Protein AF-A0A5B7A8S0-F1 (afdb_monomer_lite)

Structure (mmCIF, N/CA/C/O backbone):
data_AF-A0A5B7A8S0-F1
#
_entry.id   AF-A0A5B7A8S0-F1
#
loop_
_atom_site.group_PDB
_atom_site.id
_atom_site.type_symbol
_atom_site.label_atom_id
_atom_site.label_alt_id
_atom_site.label_comp_id
_atom_site.label_asym_id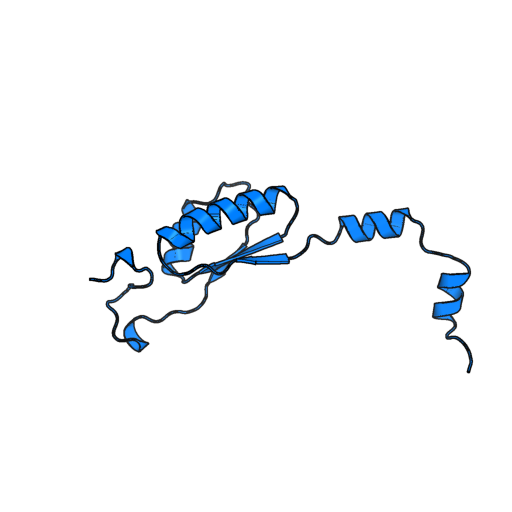
_atom_site.label_entity_id
_atom_site.label_seq_id
_atom_site.pdbx_PDB_ins_code
_atom_site.Cartn_x
_atom_site.Cartn_y
_atom_site.Cartn_z
_atom_site.occupancy
_atom_site.B_iso_or_equiv
_atom_site.auth_seq_id
_atom_site.auth_comp_id
_atom_site.auth_asym_id
_atom_site.auth_atom_id
_atom_site.pdbx_PDB_model_num
ATOM 1 N N . GLU A 1 1 ? -37.421 -36.499 14.739 1.00 61.84 1 GLU A N 1
ATOM 2 C CA . GLU A 1 1 ? -35.984 -36.170 14.814 1.00 61.84 1 GLU A CA 1
ATOM 3 C C . GLU A 1 1 ? -35.727 -35.440 16.123 1.00 61.84 1 GLU A C 1
ATOM 5 O O . GLU A 1 1 ? -36.462 -34.517 16.449 1.00 61.84 1 GLU A O 1
ATOM 10 N N . SER A 1 2 ? -34.788 -35.920 16.934 1.00 73.25 2 SER A N 1
ATOM 11 C CA . SER A 1 2 ? -34.454 -35.323 18.230 1.00 73.25 2 SER A CA 1
ATOM 12 C C . SER A 1 2 ? -33.611 -34.066 18.025 1.00 73.25 2 SER A C 1
ATOM 14 O O . SER A 1 2 ? -32.545 -34.141 17.415 1.00 73.25 2 SER A O 1
ATOM 16 N N . ILE A 1 3 ? -34.073 -32.926 18.546 1.00 69.62 3 ILE A N 1
ATOM 17 C CA . ILE A 1 3 ? -33.281 -31.691 18.586 1.00 69.62 3 ILE A CA 1
ATOM 18 C C 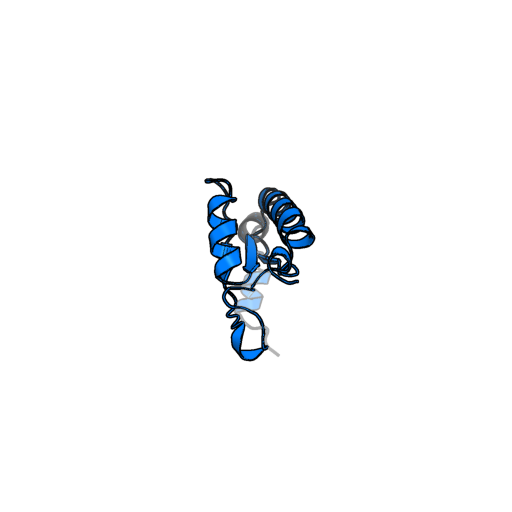. ILE A 1 3 ? -31.981 -31.994 19.353 1.00 69.62 3 ILE A C 1
ATOM 20 O O . ILE A 1 3 ? -32.060 -32.512 20.469 1.00 69.62 3 ILE A O 1
ATOM 24 N N . PRO A 1 4 ? -30.794 -31.702 18.789 1.00 76.06 4 PRO A N 1
ATOM 25 C CA . PRO A 1 4 ? -29.526 -31.936 19.471 1.00 76.06 4 PRO A CA 1
ATOM 26 C C . PRO A 1 4 ? -29.509 -31.238 20.833 1.00 76.06 4 PRO A C 1
ATOM 28 O O . PRO A 1 4 ? -29.873 -30.065 20.922 1.00 76.06 4 PRO A O 1
ATOM 31 N N . SER A 1 5 ? -29.041 -31.914 21.886 1.00 69.38 5 SER A N 1
ATOM 32 C CA . SER A 1 5 ? -29.044 -31.386 23.264 1.00 69.38 5 SER A CA 1
ATOM 33 C C . SER A 1 5 ? -28.373 -30.012 23.397 1.00 69.38 5 SER A C 1
ATOM 35 O O . SER A 1 5 ? -28.744 -29.218 24.257 1.00 69.38 5 SER A O 1
ATOM 37 N N . PHE A 1 6 ? -27.429 -29.694 22.504 1.00 65.06 6 PHE A N 1
ATOM 38 C CA . PHE A 1 6 ? -26.776 -28.388 22.456 1.00 65.06 6 PHE A CA 1
ATOM 39 C C . PHE A 1 6 ? -27.724 -27.260 22.017 1.00 65.06 6 PHE A C 1
ATOM 41 O O . PHE A 1 6 ? -27.673 -26.175 22.582 1.00 65.06 6 PHE A O 1
ATOM 48 N N . LEU A 1 7 ? -28.647 -27.512 21.079 1.00 66.88 7 LEU A N 1
ATOM 49 C CA . LEU A 1 7 ? -29.685 -26.540 20.710 1.00 66.88 7 LEU A CA 1
ATOM 50 C C . LEU A 1 7 ? -30.684 -26.308 21.855 1.00 66.88 7 LEU A C 1
ATOM 52 O O . LEU A 1 7 ? -31.172 -25.193 22.026 1.00 66.88 7 LEU A O 1
ATOM 56 N N . PHE A 1 8 ? -30.963 -27.337 22.661 1.00 71.81 8 PHE A N 1
ATOM 57 C CA . PHE A 1 8 ? -31.870 -27.229 23.809 1.00 71.81 8 PHE A CA 1
ATOM 58 C C . PHE A 1 8 ? -31.296 -26.333 24.918 1.00 71.81 8 PHE A C 1
ATOM 60 O O . PHE A 1 8 ? -32.024 -25.570 25.550 1.00 71.81 8 PHE A O 1
ATOM 67 N N . PHE A 1 9 ? -29.974 -26.369 25.107 1.00 70.12 9 PHE A N 1
ATOM 68 C CA . PHE A 1 9 ? -29.268 -25.503 26.050 1.00 70.12 9 PHE A CA 1
ATOM 69 C C . PHE A 1 9 ? -29.421 -24.012 25.700 1.00 70.12 9 PHE A C 1
ATOM 71 O O . PHE A 1 9 ? -29.719 -23.216 26.586 1.00 70.12 9 PHE A O 1
ATOM 78 N N . PHE A 1 10 ? -29.315 -23.648 24.415 1.00 67.75 10 PHE A N 1
ATOM 79 C CA . PHE A 1 10 ? -29.496 -22.264 23.942 1.00 67.75 10 PHE A CA 1
ATOM 80 C C . PHE A 1 10 ? -30.940 -21.757 24.046 1.00 67.75 10 PHE A C 1
ATOM 82 O O . PHE A 1 10 ? -31.151 -20.558 24.208 1.00 67.75 10 PHE A O 1
ATOM 89 N N . LEU A 1 11 ? -31.932 -22.647 23.959 1.00 72.06 11 LEU A N 1
ATOM 90 C CA . LEU A 1 11 ? -33.344 -22.283 24.121 1.00 72.06 11 LEU A CA 1
ATOM 91 C C . LEU A 1 11 ? -33.716 -22.024 25.587 1.00 72.06 11 LEU A C 1
ATOM 93 O O . LEU A 1 11 ? -34.537 -21.153 25.858 1.00 72.06 11 LEU A O 1
ATOM 97 N N . LEU A 1 12 ? -33.113 -22.761 26.525 1.00 75.81 12 LEU A N 1
ATOM 98 C CA . LEU A 1 12 ? -33.349 -22.587 27.964 1.00 75.81 12 LEU A CA 1
ATOM 99 C C . LEU A 1 12 ? -32.470 -21.493 28.588 1.00 75.81 12 LEU A C 1
ATOM 101 O O . LEU A 1 12 ? -32.866 -20.887 29.580 1.00 75.81 12 LEU A O 1
ATOM 105 N N . HIS A 1 13 ? -31.303 -21.226 27.999 1.00 75.69 13 HIS A N 1
ATOM 106 C CA . HIS A 1 13 ? -30.365 -20.194 28.435 1.00 75.69 13 HIS A CA 1
ATOM 107 C C . HIS A 1 13 ? -29.952 -19.347 27.226 1.00 75.69 13 HIS A C 1
ATOM 109 O O . HIS A 1 13 ? -28.866 -19.553 26.671 1.00 75.69 13 HIS A O 1
ATOM 115 N N . PRO A 1 14 ? -30.808 -18.410 26.775 1.00 70.06 14 PRO A N 1
ATOM 116 C CA . PRO A 1 14 ? -30.427 -17.503 25.707 1.00 70.06 14 PRO A CA 1
ATOM 117 C C . PRO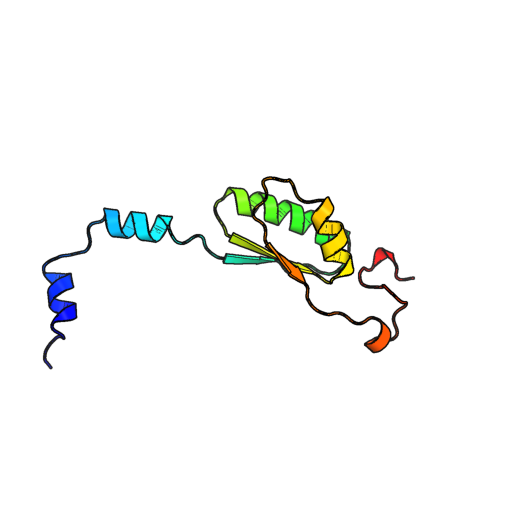 A 1 14 ? -29.158 -16.747 26.133 1.00 70.06 14 PRO A C 1
ATOM 119 O O . PRO A 1 14 ? -29.084 -16.288 27.279 1.00 70.06 14 PRO A O 1
ATOM 122 N N . PRO A 1 15 ? -28.147 -16.616 25.252 1.00 70.50 15 PRO A N 1
ATOM 123 C CA . PRO A 1 15 ? -26.961 -15.838 25.572 1.00 70.50 15 PRO A CA 1
ATOM 124 C C . PRO A 1 15 ? -27.403 -14.435 25.968 1.00 70.50 15 PRO A C 1
ATOM 126 O O . PRO A 1 15 ? -28.289 -13.861 25.327 1.00 70.50 15 PRO A O 1
ATOM 129 N N . SER A 1 16 ? -26.810 -13.894 27.031 1.00 79.88 16 SER A N 1
ATOM 130 C CA . SER A 1 16 ? -27.165 -12.556 27.484 1.00 79.88 16 SER A CA 1
ATOM 131 C C . SER A 1 16 ? -26.994 -11.558 26.325 1.00 79.88 16 SER A C 1
ATOM 133 O O . SER A 1 16 ? -26.079 -11.706 25.510 1.00 79.88 16 SER A O 1
ATOM 135 N N . PRO A 1 17 ? -27.829 -10.511 26.228 1.00 73.81 17 PRO A N 1
ATOM 136 C CA . PRO A 1 17 ? -27.624 -9.442 25.249 1.00 73.81 17 PRO A CA 1
ATOM 137 C C . PRO A 1 17 ? -26.206 -8.863 25.325 1.00 73.81 17 PRO A C 1
ATOM 139 O O . PRO A 1 17 ? -25.632 -8.487 24.310 1.00 73.81 17 PRO A O 1
ATOM 142 N N . LEU A 1 18 ? -25.616 -8.875 26.524 1.00 70.81 18 LEU A N 1
ATOM 143 C CA . LEU A 1 18 ? -24.242 -8.464 26.770 1.00 70.81 18 LEU A CA 1
ATOM 144 C C . LEU A 1 18 ? -23.225 -9.345 26.031 1.00 70.81 18 LEU A C 1
ATOM 146 O O . LEU A 1 18 ? -22.341 -8.795 25.393 1.00 70.81 18 LEU A O 1
ATOM 150 N N . TYR A 1 19 ? -23.403 -10.671 26.005 1.00 70.31 19 TYR A N 1
ATOM 151 C CA . TYR A 1 19 ? -22.572 -11.579 25.203 1.00 70.31 19 TYR A CA 1
ATOM 152 C C . TYR A 1 19 ? -22.637 -11.245 23.707 1.00 70.31 19 TYR A C 1
ATOM 154 O O . TYR A 1 19 ? -21.629 -11.301 23.009 1.00 70.31 19 TYR A O 1
ATOM 162 N N . PHE A 1 20 ? -23.813 -10.879 23.189 1.00 65.19 20 PHE A N 1
ATOM 163 C CA . PHE A 1 20 ? -23.945 -10.480 21.786 1.00 65.19 20 PHE A CA 1
ATOM 164 C C . PHE A 1 20 ? -23.295 -9.125 21.495 1.00 65.19 20 PHE A C 1
ATOM 166 O O . PHE A 1 20 ? -22.633 -8.995 20.469 1.00 65.19 20 PHE A O 1
ATOM 173 N N . LEU A 1 21 ? -23.443 -8.145 22.390 1.00 66.06 21 LEU A N 1
ATOM 174 C CA . LEU A 1 21 ? -22.792 -6.840 22.262 1.00 66.06 21 LEU A CA 1
ATOM 175 C C . LEU A 1 21 ? -21.270 -6.944 22.389 1.00 66.06 21 LEU A C 1
ATOM 177 O O . LEU A 1 21 ? -20.560 -6.317 21.614 1.00 66.06 21 LEU A O 1
ATOM 181 N N . GLU A 1 22 ? -20.771 -7.773 23.301 1.00 66.44 22 GLU A N 1
ATOM 182 C CA . GLU A 1 22 ? -19.345 -8.058 23.484 1.00 66.44 22 GLU A CA 1
ATOM 183 C C . GLU A 1 22 ? -18.776 -8.761 22.245 1.00 66.44 22 GLU A C 1
ATOM 185 O O . GLU A 1 22 ? -17.790 -8.316 21.668 1.00 66.44 22 GLU A O 1
ATOM 190 N N . LYS A 1 23 ? -19.484 -9.763 21.715 1.00 59.97 23 LYS A N 1
ATOM 191 C CA . LYS A 1 23 ? -19.091 -10.474 20.491 1.00 59.97 23 LYS A CA 1
ATOM 192 C C . LYS A 1 23 ? -19.182 -9.619 19.217 1.00 59.97 23 LYS A C 1
ATOM 194 O O . LYS A 1 23 ? -18.474 -9.895 18.249 1.00 59.97 23 LYS A O 1
ATOM 199 N N . MET A 1 24 ? -20.059 -8.613 19.185 1.00 60.47 24 MET A N 1
ATOM 200 C CA . MET A 1 24 ? -20.102 -7.592 18.127 1.00 60.47 24 MET A CA 1
ATOM 201 C C . MET A 1 24 ? -18.974 -6.566 18.297 1.00 60.47 24 MET A C 1
ATOM 203 O O . MET A 1 24 ? -18.343 -6.200 17.312 1.00 60.47 24 MET A O 1
ATOM 207 N N . ALA A 1 25 ? -18.668 -6.157 19.531 1.00 61.44 25 ALA A N 1
ATOM 208 C CA . ALA A 1 25 ? -17.559 -5.259 19.847 1.00 61.44 25 ALA A CA 1
ATOM 209 C C . ALA A 1 25 ? -16.178 -5.895 19.591 1.00 61.44 25 ALA A C 1
ATOM 211 O O . ALA A 1 25 ? -15.221 -5.186 19.288 1.00 61.44 25 ALA A O 1
ATOM 212 N N . GLU A 1 26 ? -16.067 -7.223 19.661 1.00 61.12 26 GLU A N 1
ATOM 213 C CA . GLU A 1 26 ? -14.820 -7.954 19.411 1.00 61.12 26 GLU A CA 1
ATOM 214 C C . GLU A 1 26 ? -14.473 -8.127 17.925 1.00 61.12 26 GLU A C 1
ATOM 216 O O . GLU A 1 26 ? -13.315 -8.390 17.590 1.00 61.12 26 GLU A O 1
ATOM 221 N N . ARG A 1 27 ? -15.433 -7.994 17.000 1.00 64.12 27 ARG A N 1
ATOM 222 C CA . ARG A 1 27 ? -15.203 -8.304 15.580 1.00 64.12 27 ARG A CA 1
ATOM 223 C C . ARG A 1 27 ? -15.129 -7.056 14.722 1.00 64.12 27 ARG A C 1
ATOM 225 O O . ARG A 1 27 ? -16.035 -6.781 13.948 1.00 64.12 27 ARG A O 1
ATOM 232 N N . LYS A 1 28 ? -13.988 -6.368 14.796 1.00 80.69 28 LYS A N 1
ATOM 233 C CA . LYS A 1 28 ? -13.605 -5.391 13.769 1.00 80.69 28 LYS A CA 1
ATOM 234 C C . LYS A 1 28 ? -13.605 -6.065 12.396 1.00 80.69 28 LYS A C 1
ATOM 236 O O . LYS A 1 28 ? -12.864 -7.033 12.189 1.00 80.69 28 LYS A O 1
ATOM 241 N N . GLU A 1 29 ? -14.414 -5.582 11.455 1.00 93.31 29 GLU A N 1
ATOM 242 C CA . GLU A 1 29 ? -14.379 -6.106 10.094 1.00 93.31 29 GLU A CA 1
ATOM 243 C C . GLU A 1 29 ? -13.038 -5.778 9.423 1.00 93.31 29 GLU A C 1
ATOM 245 O O . GLU A 1 29 ? -12.412 -4.744 9.677 1.00 93.31 29 GLU A O 1
ATOM 250 N N . ASN A 1 30 ? -12.579 -6.691 8.565 1.00 96.38 30 ASN A N 1
ATOM 251 C CA . ASN A 1 30 ? -11.315 -6.551 7.852 1.00 96.38 30 ASN A CA 1
ATOM 252 C C . ASN A 1 30 ? -11.574 -5.995 6.454 1.00 96.38 30 ASN A C 1
ATOM 254 O O . ASN A 1 30 ? -12.354 -6.568 5.694 1.00 96.38 30 ASN A O 1
ATOM 258 N N . ILE A 1 31 ? -10.886 -4.914 6.104 1.00 98.06 31 ILE A N 1
ATOM 259 C CA . ILE A 1 31 ? -10.952 -4.288 4.786 1.00 98.06 31 ILE A CA 1
ATOM 260 C C . ILE A 1 31 ? -9.572 -4.377 4.143 1.00 98.06 31 ILE A C 1
ATOM 262 O O . ILE A 1 31 ? -8.561 -3.976 4.723 1.00 98.06 31 ILE A O 1
ATOM 266 N N . VAL A 1 32 ? -9.543 -4.899 2.920 1.00 98.50 32 VAL A N 1
ATOM 267 C CA . VAL A 1 32 ? -8.346 -4.924 2.081 1.00 98.50 32 VAL A CA 1
ATOM 268 C C . VAL A 1 32 ? -8.446 -3.783 1.081 1.00 98.50 32 VAL A C 1
ATOM 270 O O . VAL A 1 32 ? -9.413 -3.695 0.327 1.00 98.50 32 VAL A O 1
ATOM 273 N N . ILE A 1 33 ? -7.446 -2.912 1.078 1.00 98.50 33 ILE A N 1
ATOM 274 C CA . ILE A 1 33 ? -7.331 -1.803 0.139 1.00 98.50 33 ILE A CA 1
ATOM 275 C C . ILE A 1 33 ? -6.177 -2.117 -0.803 1.00 98.50 33 ILE A C 1
ATOM 277 O O . ILE A 1 33 ? -5.036 -2.249 -0.369 1.00 98.50 33 ILE A O 1
ATOM 281 N N . PHE A 1 34 ? -6.486 -2.245 -2.089 1.00 98.44 34 PHE A N 1
ATOM 282 C CA . PHE A 1 34 ? -5.525 -2.581 -3.135 1.00 98.44 34 PHE A CA 1
ATOM 283 C C . PHE A 1 34 ? -5.652 -1.565 -4.279 1.00 98.44 34 PHE A C 1
ATOM 285 O O . PHE A 1 34 ? -6.429 -1.780 -5.212 1.00 98.44 34 PHE A O 1
ATOM 292 N N . PRO A 1 35 ? -4.989 -0.400 -4.167 1.00 97.69 35 PRO A N 1
ATOM 293 C CA . PRO A 1 35 ? -5.072 0.646 -5.174 1.00 97.69 35 PRO A CA 1
ATOM 294 C C . PRO A 1 35 ? -4.183 0.331 -6.380 1.00 97.69 35 PRO A C 1
ATOM 296 O O . PRO A 1 35 ? -3.276 -0.498 -6.320 1.00 97.69 35 PRO A O 1
ATOM 299 N N . PHE A 1 36 ? -4.408 1.067 -7.467 1.00 96.81 36 PHE A N 1
ATOM 300 C CA . PHE A 1 36 ? -3.497 1.082 -8.607 1.00 96.81 36 PHE A CA 1
ATOM 301 C C . PHE A 1 36 ? -2.126 1.672 -8.220 1.00 96.81 36 PHE A C 1
ATOM 303 O O . PHE A 1 36 ? -2.055 2.589 -7.398 1.00 96.81 36 PHE A O 1
ATOM 310 N N . MET A 1 37 ? -1.046 1.170 -8.831 1.00 95.12 37 MET A N 1
ATOM 311 C CA . MET A 1 37 ? 0.348 1.505 -8.492 1.00 95.12 37 MET A CA 1
ATOM 312 C C . MET A 1 37 ? 0.803 2.838 -9.102 1.00 95.12 37 MET A C 1
ATOM 314 O O . MET A 1 37 ? 1.782 2.920 -9.835 1.00 95.12 37 MET A O 1
ATOM 318 N N . ALA A 1 38 ? 0.061 3.899 -8.803 1.00 95.50 38 ALA A N 1
ATOM 319 C CA . ALA A 1 38 ? 0.373 5.266 -9.191 1.00 95.50 38 ALA A CA 1
ATOM 320 C C . ALA A 1 38 ? 0.166 6.192 -7.996 1.00 95.50 38 ALA A C 1
ATOM 322 O O . ALA A 1 38 ? -0.794 6.023 -7.241 1.00 95.50 38 ALA A O 1
ATOM 323 N N . GLN A 1 39 ? 1.010 7.214 -7.842 1.00 94.50 39 GLN A N 1
ATOM 324 C CA . GLN A 1 39 ? 0.904 8.164 -6.721 1.00 94.50 39 GLN A CA 1
ATOM 325 C C . GLN A 1 39 ? -0.495 8.792 -6.596 1.00 94.50 39 GLN A C 1
ATOM 327 O O . GLN A 1 39 ? -1.035 8.887 -5.493 1.00 94.50 39 GLN A O 1
ATOM 332 N N . GLY A 1 40 ? -1.128 9.117 -7.730 1.00 95.69 40 GLY A N 1
ATOM 333 C CA . GLY A 1 40 ? -2.493 9.654 -7.780 1.00 95.69 40 GLY A CA 1
ATOM 334 C C . GLY A 1 40 ? -3.583 8.711 -7.251 1.00 95.69 40 GLY A C 1
ATOM 335 O O . GLY A 1 40 ? -4.671 9.176 -6.935 1.00 95.69 40 GLY A O 1
ATOM 336 N N . HIS A 1 41 ? -3.302 7.414 -7.109 1.00 96.88 41 HIS A N 1
ATOM 337 C CA . HIS A 1 41 ? -4.195 6.434 -6.484 1.00 96.88 41 HIS A CA 1
ATOM 338 C C . HIS A 1 41 ? -3.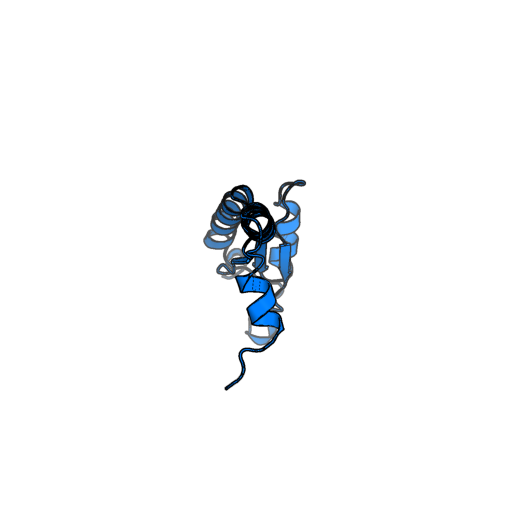725 6.062 -5.074 1.00 96.88 41 HIS A C 1
ATOM 340 O O . HIS A 1 41 ? -4.531 6.022 -4.150 1.00 96.88 41 HIS A O 1
ATOM 346 N N . ILE A 1 42 ? -2.426 5.836 -4.876 1.00 97.56 42 ILE A N 1
ATOM 347 C CA . ILE A 1 42 ? -1.869 5.412 -3.586 1.00 97.56 42 ILE A CA 1
ATOM 348 C C . ILE A 1 42 ? -2.175 6.435 -2.485 1.00 97.56 42 ILE A C 1
ATOM 350 O O . ILE A 1 42 ? -2.682 6.058 -1.430 1.00 97.56 42 ILE A O 1
ATOM 354 N N . ILE A 1 43 ? -1.920 7.723 -2.734 1.00 96.88 43 ILE A N 1
ATOM 355 C CA . ILE A 1 43 ? -2.089 8.790 -1.735 1.00 96.88 43 ILE A CA 1
ATOM 356 C C . ILE A 1 43 ? -3.550 8.913 -1.259 1.00 96.88 43 ILE A C 1
ATOM 358 O O . ILE A 1 43 ? -3.786 8.823 -0.050 1.00 96.88 43 ILE A O 1
ATOM 362 N N . PRO A 1 44 ? -4.556 9.087 -2.141 1.00 97.94 44 PRO A N 1
ATOM 363 C CA . PRO A 1 44 ? -5.940 9.210 -1.688 1.00 97.94 44 PRO A CA 1
ATOM 364 C C . PRO A 1 44 ? -6.471 7.930 -1.038 1.00 97.94 44 PRO A C 1
ATOM 366 O O . PRO A 1 44 ? -7.226 8.018 -0.071 1.00 97.94 44 PRO A O 1
ATOM 369 N N . PHE A 1 45 ? -6.057 6.745 -1.497 1.00 98.50 45 PHE A N 1
ATOM 370 C CA . PHE A 1 45 ? -6.455 5.501 -0.839 1.00 98.50 45 PHE A CA 1
ATOM 371 C C . PHE A 1 45 ? -5.789 5.319 0.528 1.00 98.50 45 PHE A C 1
ATOM 373 O O . PHE A 1 45 ? -6.420 4.760 1.422 1.00 98.50 45 PHE A O 1
ATOM 380 N N . LEU A 1 46 ? -4.562 5.809 0.735 1.00 98.06 46 LEU A N 1
ATOM 381 C CA . LEU A 1 46 ? -3.933 5.829 2.058 1.00 98.06 46 LEU A CA 1
ATOM 382 C C . LEU A 1 46 ? -4.673 6.781 3.006 1.00 98.06 46 LEU A C 1
ATOM 384 O O . LEU A 1 46 ? -4.960 6.420 4.146 1.00 98.06 46 LEU A O 1
ATOM 388 N N . ALA A 1 47 ? -5.044 7.972 2.528 1.00 98.00 47 ALA A N 1
ATOM 389 C CA . ALA A 1 47 ? -5.861 8.904 3.303 1.00 98.00 47 ALA A CA 1
ATOM 390 C C . ALA A 1 47 ? -7.216 8.278 3.678 1.00 98.00 47 ALA A C 1
ATOM 392 O O . ALA A 1 47 ? -7.638 8.352 4.832 1.00 98.00 47 ALA A O 1
ATOM 393 N N . LEU A 1 48 ? -7.865 7.596 2.730 1.00 98.25 48 LEU A N 1
ATOM 394 C CA . LEU A 1 48 ? -9.097 6.850 2.974 1.00 98.25 48 LEU A CA 1
ATOM 395 C C . LEU A 1 48 ? -8.893 5.736 4.011 1.00 98.25 48 LEU A C 1
ATOM 397 O O . LEU A 1 48 ? -9.696 5.613 4.931 1.00 98.25 48 LEU A O 1
ATOM 401 N N . ALA A 1 49 ? -7.814 4.960 3.900 1.00 98.12 49 ALA A N 1
ATOM 402 C CA . ALA A 1 49 ? -7.472 3.894 4.839 1.00 98.12 49 ALA A CA 1
ATOM 403 C C . ALA A 1 49 ? -7.381 4.410 6.283 1.00 98.12 49 ALA A C 1
ATOM 405 O O . ALA A 1 49 ? -7.994 3.833 7.179 1.00 98.12 49 ALA A O 1
ATOM 406 N N . LEU A 1 50 ? -6.693 5.537 6.488 1.00 97.62 50 LEU A N 1
ATOM 407 C CA . LEU A 1 50 ? -6.559 6.183 7.798 1.00 97.62 50 LEU A CA 1
ATOM 408 C C . LEU A 1 50 ? -7.911 6.659 8.350 1.00 97.62 50 LEU A C 1
ATOM 410 O O . LEU A 1 50 ? -8.174 6.540 9.544 1.00 97.62 50 LEU A O 1
ATOM 414 N N . GLN A 1 51 ? -8.800 7.170 7.495 1.00 97.56 51 GLN A N 1
ATOM 415 C CA . GLN A 1 51 ? -10.147 7.574 7.915 1.00 97.56 51 GLN A CA 1
ATOM 416 C C . GLN A 1 51 ? -11.036 6.378 8.277 1.00 97.56 51 GLN A C 1
ATOM 418 O O . GLN A 1 51 ? -11.838 6.461 9.207 1.00 97.56 51 GLN A O 1
ATOM 423 N N . ILE A 1 52 ? -10.916 5.264 7.552 1.00 96.88 52 ILE A N 1
ATOM 424 C CA . ILE A 1 52 ? -11.689 4.051 7.835 1.00 96.88 52 ILE A CA 1
ATOM 425 C C . ILE A 1 52 ? -11.170 3.369 9.109 1.00 96.88 52 ILE A C 1
ATOM 427 O O . ILE A 1 52 ? -11.974 2.924 9.925 1.00 96.88 52 ILE A O 1
ATOM 431 N N . GLU A 1 53 ? -9.856 3.350 9.339 1.00 96.25 53 GLU A N 1
ATOM 432 C CA . GLU A 1 53 ? -9.255 2.835 10.575 1.00 96.25 53 GLU A CA 1
ATOM 433 C C . GLU A 1 53 ? -9.848 3.503 11.828 1.00 96.25 53 GLU A C 1
ATOM 435 O O . GLU A 1 53 ? -10.216 2.818 12.785 1.00 96.25 53 GLU A O 1
ATOM 440 N N . GLN A 1 54 ? -10.030 4.828 11.803 1.00 95.12 54 GLN A N 1
ATOM 441 C CA . GLN A 1 54 ? -10.625 5.585 12.915 1.00 95.12 54 GLN A CA 1
ATOM 442 C C . GLN A 1 54 ? -12.064 5.164 13.242 1.00 95.12 54 GLN A C 1
ATOM 444 O O . GLN A 1 54 ? -12.540 5.397 14.351 1.00 95.12 54 GLN A O 1
ATOM 449 N N . ARG A 1 55 ? -12.760 4.516 12.301 1.00 94.06 55 ARG A N 1
ATOM 450 C CA . ARG A 1 55 ? -14.113 3.978 12.501 1.00 94.06 55 ARG A CA 1
ATOM 451 C C . ARG A 1 55 ? -14.122 2.572 13.096 1.00 94.06 55 ARG A C 1
ATOM 453 O O . ARG A 1 55 ? -15.192 1.999 13.260 1.00 94.06 55 ARG A O 1
ATOM 460 N N . GLY A 1 56 ? -12.953 2.027 13.428 1.00 92.81 56 GLY A N 1
ATOM 461 C CA . GLY A 1 56 ? -12.824 0.742 14.103 1.00 92.81 56 GLY A CA 1
ATOM 462 C C . GLY A 1 56 ? -12.619 -0.449 13.173 1.00 92.81 56 GLY A C 1
ATOM 463 O O . GLY A 1 56 ? -12.683 -1.568 13.657 1.00 92.81 56 GLY A O 1
ATOM 464 N N . TYR A 1 57 ? -12.331 -0.255 11.887 1.00 96.00 57 TYR A N 1
ATOM 465 C CA . TYR A 1 57 ? -12.027 -1.365 10.975 1.00 96.00 57 TYR A CA 1
ATOM 466 C C . TYR A 1 57 ? -10.552 -1.767 11.029 1.00 96.00 57 TYR A C 1
ATOM 468 O O . TYR A 1 57 ? -9.674 -0.933 11.253 1.00 96.00 57 TYR A O 1
ATOM 476 N N . ASN A 1 58 ? -10.274 -3.039 10.748 1.00 96.88 58 ASN A N 1
ATOM 477 C CA . ASN A 1 58 ? -8.916 -3.519 10.518 1.00 96.88 58 ASN A CA 1
ATOM 478 C C . ASN A 1 58 ? -8.567 -3.341 9.042 1.00 96.88 58 ASN A C 1
ATOM 480 O O . ASN A 1 58 ? -9.212 -3.934 8.176 1.00 96.88 58 ASN A O 1
ATOM 484 N N . ILE A 1 59 ? -7.528 -2.567 8.740 1.00 98.25 59 ILE A N 1
ATOM 485 C CA . ILE A 1 59 ? -7.123 -2.314 7.356 1.00 98.25 59 ILE A CA 1
ATOM 486 C C . ILE A 1 59 ? -5.873 -3.111 7.002 1.00 98.25 59 ILE A C 1
ATOM 488 O O . ILE A 1 59 ? -4.886 -3.105 7.736 1.00 98.25 59 ILE A O 1
ATOM 492 N N . THR A 1 60 ? -5.900 -3.753 5.836 1.00 98.62 60 THR A N 1
ATOM 493 C CA . THR A 1 60 ? -4.695 -4.218 5.144 1.00 98.62 60 THR A CA 1
ATOM 494 C C . THR A 1 60 ? -4.543 -3.438 3.844 1.00 98.62 60 THR A C 1
ATOM 496 O O . THR A 1 60 ? -5.415 -3.501 2.981 1.00 98.62 60 THR A O 1
ATOM 49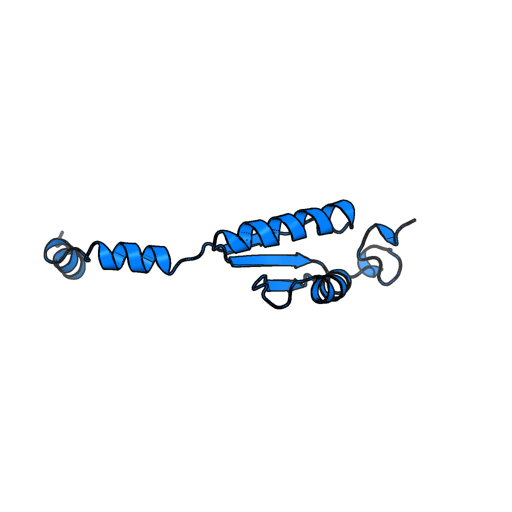9 N N . PHE A 1 61 ? -3.450 -2.700 3.703 1.00 98.69 61 PHE A N 1
ATOM 500 C CA . PHE A 1 61 ? -3.122 -1.941 2.505 1.00 98.69 61 PHE A CA 1
ATOM 501 C C . PHE A 1 61 ? -2.091 -2.717 1.687 1.00 98.69 61 PHE A C 1
ATOM 503 O O . PHE A 1 61 ? -0.986 -2.984 2.159 1.00 98.69 61 PHE A O 1
ATOM 510 N N . VAL A 1 62 ? -2.470 -3.104 0.474 1.00 98.69 62 VAL A N 1
ATOM 511 C CA . VAL A 1 62 ? -1.668 -3.963 -0.398 1.00 98.69 62 VAL A CA 1
ATOM 512 C C . VAL A 1 62 ? -0.953 -3.115 -1.434 1.00 98.69 62 VAL A C 1
ATOM 514 O O . VAL A 1 62 ? -1.571 -2.285 -2.103 1.00 98.69 62 VAL A O 1
ATOM 517 N N . ASN A 1 63 ? 0.350 -3.324 -1.583 1.00 98.31 63 ASN A N 1
ATOM 518 C CA . ASN A 1 63 ? 1.133 -2.689 -2.634 1.00 98.31 63 ASN A CA 1
ATOM 519 C C . ASN A 1 63 ? 2.402 -3.493 -2.948 1.00 98.31 63 ASN A C 1
ATOM 521 O O . ASN A 1 63 ? 2.665 -4.512 -2.318 1.00 98.31 63 ASN A O 1
ATOM 525 N N . THR A 1 64 ? 3.176 -3.063 -3.935 1.00 97.62 64 THR A N 1
ATOM 526 C CA . THR A 1 64 ? 4.437 -3.713 -4.315 1.00 97.62 64 THR A CA 1
ATOM 527 C C . THR A 1 64 ? 5.578 -3.349 -3.341 1.00 97.62 64 THR A C 1
ATOM 529 O O . THR A 1 64 ? 5.457 -2.351 -2.618 1.00 97.62 64 THR A O 1
ATOM 532 N N . PRO A 1 65 ? 6.682 -4.119 -3.273 1.00 97.00 65 PRO A N 1
ATOM 533 C CA . PRO A 1 65 ? 7.720 -3.947 -2.250 1.00 97.00 65 PRO A CA 1
ATOM 534 C C . PRO A 1 65 ? 8.326 -2.537 -2.158 1.00 97.00 65 PRO A C 1
ATOM 536 O O . PRO A 1 65 ? 8.445 -1.975 -1.064 1.00 97.00 65 PRO A O 1
ATOM 539 N N . LEU A 1 66 ? 8.665 -1.905 -3.286 1.00 95.12 66 LEU A N 1
ATOM 540 C CA . LEU A 1 66 ? 9.249 -0.559 -3.290 1.00 95.12 66 LEU A CA 1
ATOM 541 C C . LEU A 1 66 ? 8.244 0.507 -2.856 1.00 95.12 66 LEU A C 1
ATOM 543 O O . LEU A 1 66 ? 8.606 1.452 -2.148 1.00 95.12 66 LEU A O 1
ATOM 547 N N . ASN A 1 67 ? 6.977 0.360 -3.239 1.00 96.50 67 ASN A N 1
ATOM 548 C CA . ASN A 1 67 ? 5.921 1.259 -2.787 1.00 96.50 67 ASN A CA 1
ATOM 549 C C . ASN A 1 67 ? 5.625 1.068 -1.290 1.00 96.50 67 ASN A C 1
ATOM 551 O O . ASN A 1 67 ? 5.460 2.060 -0.582 1.00 96.50 67 ASN A O 1
ATOM 555 N N . ILE A 1 68 ? 5.629 -0.168 -0.772 1.00 97.25 68 ILE A N 1
ATOM 556 C CA . ILE A 1 68 ? 5.450 -0.450 0.664 1.00 97.25 68 ILE A CA 1
ATOM 557 C C . ILE A 1 68 ? 6.558 0.196 1.492 1.00 97.25 68 ILE A C 1
ATOM 559 O O . ILE A 1 68 ? 6.266 0.841 2.499 1.00 97.25 68 ILE A O 1
ATOM 563 N N . LYS A 1 69 ? 7.812 0.126 1.037 1.00 95.12 69 LYS A N 1
ATOM 564 C CA . LYS A 1 69 ? 8.935 0.805 1.696 1.00 95.12 69 LYS A CA 1
ATOM 565 C C . LYS A 1 69 ? 8.724 2.323 1.808 1.00 95.12 69 LYS A C 1
ATOM 567 O O . LYS A 1 69 ? 9.032 2.904 2.845 1.00 95.12 69 LYS A O 1
ATOM 572 N N . LYS A 1 70 ? 8.170 2.969 0.771 1.00 93.19 70 LYS A N 1
ATOM 573 C CA . LYS A 1 70 ? 7.803 4.404 0.790 1.00 93.19 70 LYS A CA 1
ATOM 574 C C . LYS A 1 70 ? 6.579 4.687 1.679 1.00 93.19 70 LYS A C 1
ATOM 576 O O . LYS A 1 70 ? 6.495 5.736 2.313 1.00 93.19 70 LYS A O 1
ATOM 581 N N . LEU A 1 71 ? 5.621 3.763 1.735 1.00 95.25 71 LEU A N 1
ATOM 582 C CA . LEU A 1 71 ? 4.426 3.887 2.572 1.00 95.25 71 LEU A CA 1
ATOM 583 C C . LEU A 1 71 ? 4.746 3.778 4.064 1.00 95.25 71 LEU A C 1
ATOM 585 O O . LEU A 1 71 ? 4.176 4.525 4.854 1.00 95.25 71 LEU A O 1
ATOM 589 N N . GLN A 1 72 ? 5.681 2.905 4.450 1.00 94.94 72 GLN A N 1
ATOM 590 C CA . GLN A 1 72 ? 6.107 2.738 5.844 1.00 94.94 72 GLN A CA 1
ATOM 591 C C . GLN A 1 72 ? 6.561 4.057 6.482 1.00 94.94 72 GLN A C 1
ATOM 593 O O . GLN A 1 72 ? 6.213 4.324 7.627 1.00 94.94 72 GLN A O 1
ATOM 598 N N . SER A 1 73 ? 7.284 4.906 5.745 1.00 92.81 73 SER A N 1
ATOM 599 C CA . SER A 1 73 ? 7.713 6.221 6.242 1.00 92.81 73 SER A CA 1
ATOM 600 C C . SER A 1 73 ? 6.606 7.280 6.240 1.00 92.81 73 SER A C 1
ATOM 602 O O . SER A 1 73 ? 6.765 8.318 6.877 1.00 92.81 73 SER A O 1
ATOM 604 N N . SER A 1 74 ? 5.505 7.038 5.526 1.00 91.69 74 SER A N 1
ATOM 605 C CA . SER A 1 74 ? 4.380 7.973 5.397 1.00 91.69 74 SER A CA 1
ATOM 606 C C . SER A 1 74 ? 3.262 7.706 6.411 1.00 91.69 74 SER A C 1
ATOM 608 O O . SER A 1 74 ? 2.375 8.542 6.583 1.00 91.69 74 SER A O 1
ATOM 610 N N . LEU A 1 75 ? 3.271 6.542 7.069 1.00 95.31 75 LEU A N 1
ATOM 611 C CA . LEU A 1 75 ? 2.264 6.178 8.060 1.00 95.31 75 LEU A CA 1
ATOM 612 C C . LEU A 1 75 ? 2.487 6.901 9.400 1.00 95.31 75 LEU A C 1
ATOM 614 O O . LEU A 1 75 ? 3.618 6.973 9.884 1.00 95.31 75 LEU A O 1
ATOM 618 N N . PRO A 1 76 ? 1.413 7.376 10.056 1.00 95.31 76 PRO A N 1
ATOM 619 C CA . PRO A 1 76 ? 1.480 7.843 11.436 1.00 95.31 76 PRO A CA 1
ATOM 620 C C . PRO A 1 76 ? 1.940 6.729 12.384 1.00 95.31 76 PRO A C 1
ATOM 622 O O . PRO A 1 76 ? 1.497 5.589 12.261 1.00 95.31 76 PRO A O 1
ATOM 625 N N . SER A 1 77 ? 2.753 7.054 13.392 1.00 93.25 77 SER A N 1
ATOM 626 C CA . SER A 1 77 ? 3.289 6.065 14.345 1.00 93.25 77 SER A CA 1
ATOM 627 C C . SER A 1 77 ? 2.220 5.314 15.151 1.00 93.25 77 SER A C 1
ATOM 629 O O . SER A 1 77 ? 2.500 4.257 15.706 1.00 93.25 77 SER A O 1
ATOM 631 N N . ASN A 1 78 ? 1.010 5.868 15.252 1.00 93.88 78 ASN A N 1
ATOM 632 C CA . ASN A 1 78 ? -0.136 5.276 15.944 1.00 93.88 78 ASN A CA 1
ATOM 633 C C . ASN A 1 78 ? -1.104 4.528 15.010 1.00 93.88 78 ASN A C 1
ATOM 635 O O . ASN A 1 78 ? -2.134 4.049 15.480 1.00 93.88 78 ASN A O 1
ATOM 639 N N . SER A 1 79 ? -0.803 4.450 13.712 1.00 96.56 79 SER A N 1
ATOM 640 C CA . SER A 1 79 ? -1.592 3.684 12.749 1.00 96.56 79 SER A CA 1
ATOM 641 C C . SER A 1 79 ? -1.418 2.183 12.988 1.00 96.56 79 SER A C 1
ATOM 643 O O . SER A 1 79 ? -0.306 1.680 13.132 1.00 96.56 79 SER A O 1
ATOM 645 N N . SER A 1 80 ? -2.528 1.457 12.963 1.00 96.12 80 SER A N 1
ATOM 646 C CA . SER A 1 80 ? -2.616 -0.007 12.985 1.00 96.12 80 SER A CA 1
ATOM 647 C C . SER A 1 80 ? -2.793 -0.632 11.592 1.00 96.12 80 SER A C 1
ATOM 649 O O . SER A 1 80 ? -2.854 -1.859 11.479 1.00 96.12 80 SER A O 1
ATOM 651 N N . ILE A 1 81 ? -2.854 0.186 10.529 1.00 98.19 81 ILE A N 1
ATOM 652 C CA . ILE A 1 81 ? -2.894 -0.269 9.132 1.00 98.19 81 ILE A CA 1
ATOM 653 C C . ILE A 1 81 ? -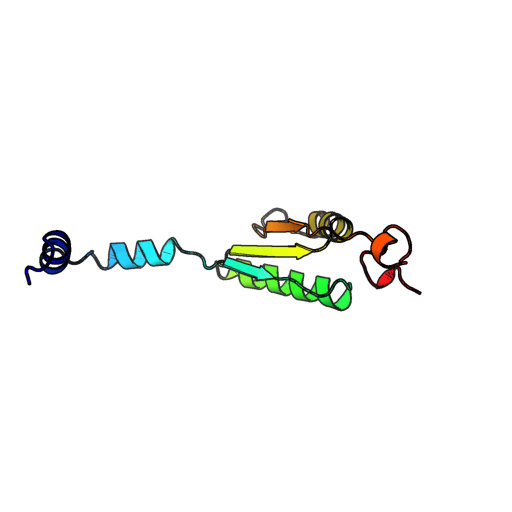1.756 -1.261 8.876 1.00 98.19 81 ILE A C 1
ATOM 655 O O . ILE A 1 81 ? -0.574 -0.943 9.014 1.00 98.19 81 ILE A O 1
ATOM 659 N N . ARG A 1 82 ? -2.121 -2.466 8.437 1.00 98.19 82 ARG A N 1
ATOM 660 C CA . ARG A 1 82 ? -1.165 -3.499 8.039 1.00 98.19 82 ARG A CA 1
ATOM 661 C C . ARG A 1 82 ? -0.759 -3.277 6.592 1.00 98.19 82 ARG A C 1
ATOM 663 O O . ARG A 1 82 ? -1.610 -3.267 5.710 1.00 98.19 82 ARG A O 1
ATOM 670 N N . LEU A 1 83 ? 0.534 -3.141 6.341 1.00 98.44 83 LEU A N 1
ATOM 671 C CA . LEU A 1 83 ? 1.079 -3.092 4.989 1.00 98.44 83 LEU A CA 1
ATOM 672 C C . LEU A 1 83 ? 1.387 -4.516 4.512 1.00 98.44 83 LEU A C 1
ATOM 674 O O . LEU A 1 83 ? 2.045 -5.273 5.225 1.00 98.44 83 LEU A O 1
ATOM 678 N N . LEU A 1 84 ? 0.884 -4.885 3.334 1.00 98.44 84 LEU A N 1
ATOM 679 C CA . LEU A 1 84 ? 1.118 -6.189 2.716 1.00 98.44 84 LEU A CA 1
ATOM 680 C C . LEU A 1 84 ? 1.788 -6.009 1.355 1.00 98.44 84 LEU A C 1
ATOM 682 O O . LEU A 1 84 ? 1.274 -5.299 0.491 1.00 98.44 84 LEU A O 1
ATOM 686 N N . GLU A 1 85 ? 2.906 -6.698 1.167 1.00 98.25 85 GLU A N 1
ATOM 687 C CA . GLU A 1 85 ? 3.624 -6.734 -0.103 1.00 98.25 85 GLU A CA 1
ATOM 688 C C . GLU A 1 85 ? 3.006 -7.767 -1.052 1.00 98.25 85 GLU A C 1
ATOM 690 O O . GLU A 1 85 ? 2.749 -8.909 -0.663 1.00 98.25 85 GLU A O 1
ATOM 695 N N . ILE A 1 86 ? 2.801 -7.373 -2.310 1.00 97.25 86 ILE A N 1
ATOM 696 C CA . ILE A 1 86 ? 2.542 -8.290 -3.421 1.00 97.25 86 ILE A CA 1
ATOM 697 C C . ILE A 1 86 ? 3.771 -8.328 -4.339 1.00 97.25 86 ILE A C 1
ATOM 699 O O . ILE A 1 86 ? 4.224 -7.263 -4.761 1.00 97.25 86 ILE A O 1
ATOM 703 N N . PRO A 1 87 ? 4.330 -9.511 -4.658 1.00 95.12 87 PRO A N 1
ATOM 704 C CA . PRO A 1 87 ? 5.486 -9.599 -5.539 1.00 95.12 87 PRO A CA 1
ATOM 705 C C . PRO A 1 87 ? 5.196 -8.975 -6.904 1.00 95.12 87 PRO A C 1
ATOM 707 O O . PRO A 1 87 ? 4.185 -9.287 -7.534 1.00 95.12 87 PRO A O 1
ATOM 710 N N . PHE A 1 88 ? 6.104 -8.124 -7.368 1.00 94.56 88 PHE A N 1
ATOM 711 C CA . PHE A 1 88 ? 6.088 -7.585 -8.719 1.00 94.56 88 PHE A CA 1
ATOM 712 C C . PHE A 1 88 ? 7.513 -7.563 -9.251 1.00 94.56 88 PHE A C 1
ATOM 714 O O . PHE A 1 88 ? 8.414 -7.026 -8.612 1.00 94.56 88 PHE A O 1
ATOM 721 N N . ASN A 1 89 ? 7.717 -8.172 -10.413 1.00 93.00 89 ASN A N 1
ATOM 722 C CA . ASN A 1 89 ? 9.013 -8.218 -11.064 1.00 93.00 89 ASN A CA 1
ATOM 723 C C . ASN A 1 89 ? 8.935 -7.445 -12.379 1.00 93.00 89 ASN A C 1
ATOM 725 O O . ASN A 1 89 ? 8.296 -7.877 -13.336 1.00 93.00 89 ASN A O 1
ATOM 729 N N . CYS A 1 90 ? 9.604 -6.295 -12.423 1.00 92.06 90 CYS A N 1
ATOM 730 C CA . CYS A 1 90 ? 9.597 -5.408 -13.584 1.00 92.06 90 CYS A CA 1
ATOM 731 C C . CYS A 1 90 ? 10.145 -6.100 -14.846 1.00 92.06 90 CYS A C 1
ATOM 733 O O . CYS A 1 90 ? 9.642 -5.877 -15.950 1.00 92.06 90 CYS A O 1
ATOM 735 N N . SER A 1 91 ? 11.144 -6.976 -14.686 1.00 90.88 91 SER A N 1
ATOM 736 C CA . SER A 1 91 ? 11.814 -7.653 -15.801 1.00 90.88 91 SER A CA 1
ATOM 737 C C . SER A 1 91 ? 10.904 -8.626 -16.548 1.00 90.88 91 SER A C 1
ATOM 739 O O . SER A 1 91 ? 11.030 -8.749 -17.765 1.00 90.88 91 SER A O 1
ATOM 741 N N . ASP A 1 92 ? 9.939 -9.242 -15.860 1.00 93.81 92 ASP A N 1
ATOM 742 C CA . ASP A 1 92 ? 8.974 -10.172 -16.468 1.00 93.81 92 ASP A CA 1
ATOM 743 C C . ASP A 1 92 ? 8.002 -9.456 -17.425 1.00 93.81 92 ASP A C 1
ATOM 745 O O . ASP A 1 92 ? 7.300 -10.087 -18.216 1.00 93.81 92 ASP A O 1
ATOM 749 N N . HIS A 1 93 ? 7.981 -8.122 -17.377 1.00 91.25 93 HIS A N 1
ATOM 750 C CA . HIS A 1 93 ? 7.081 -7.264 -18.141 1.00 91.25 93 HIS A CA 1
ATOM 751 C C . HIS A 1 93 ? 7.814 -6.287 -19.070 1.00 91.25 93 HIS A C 1
ATOM 753 O O . HIS A 1 93 ? 7.180 -5.410 -19.653 1.00 91.25 93 HIS A O 1
ATOM 759 N N . GLY A 1 94 ? 9.137 -6.422 -19.227 1.00 92.94 94 GLY A N 1
ATOM 760 C CA . GLY A 1 94 ? 9.937 -5.532 -20.077 1.00 92.94 94 GLY A CA 1
ATOM 761 C C . GLY A 1 94 ? 10.022 -4.091 -19.564 1.00 92.94 94 GLY A C 1
ATOM 762 O O . GLY A 1 94 ? 10.280 -3.178 -20.347 1.00 92.94 94 GLY A O 1
ATOM 763 N N . LEU A 1 95 ? 9.787 -3.878 -18.268 1.00 92.94 95 LEU A N 1
ATOM 764 C CA . LEU A 1 95 ? 9.862 -2.566 -17.635 1.00 92.94 95 LEU A CA 1
ATOM 765 C C . LEU A 1 95 ? 11.289 -2.272 -17.140 1.00 92.94 95 LEU A C 1
ATOM 767 O O . LEU A 1 95 ? 12.051 -3.209 -16.869 1.00 92.94 95 LEU A O 1
ATOM 771 N N . PRO A 1 96 ? 11.663 -0.986 -16.985 1.00 92.12 96 PRO A N 1
ATOM 772 C CA . PRO A 1 96 ? 12.914 -0.615 -16.334 1.00 92.12 96 PRO A CA 1
ATOM 773 C C . PRO A 1 96 ? 13.028 -1.216 -14.921 1.00 92.12 96 PRO A C 1
ATOM 775 O O . PRO A 1 96 ? 12.007 -1.498 -14.287 1.00 92.12 96 PRO A O 1
ATOM 778 N N . PRO A 1 97 ? 14.252 -1.396 -14.393 1.00 90.56 97 PRO A N 1
ATOM 779 C CA . PRO A 1 97 ? 14.445 -1.783 -12.999 1.00 90.56 97 PRO A CA 1
ATOM 780 C C . PRO A 1 97 ? 13.702 -0.837 -12.053 1.00 90.56 97 PRO A C 1
ATOM 782 O O . PRO A 1 97 ? 13.635 0.366 -12.307 1.00 90.56 97 PRO A O 1
ATOM 785 N N . ASP A 1 98 ? 13.160 -1.388 -10.969 1.00 90.94 98 ASP A N 1
ATOM 786 C CA . ASP A 1 98 ? 12.466 -0.639 -9.915 1.00 90.94 98 ASP A CA 1
ATOM 787 C C . ASP A 1 98 ? 11.217 0.144 -10.378 1.00 90.94 98 ASP A C 1
ATOM 789 O O . ASP A 1 98 ? 10.693 0.989 -9.645 1.00 90.94 98 ASP A O 1
ATOM 793 N N . ALA A 1 99 ? 10.686 -0.171 -11.568 1.00 94.12 99 ALA A N 1
ATOM 794 C CA . ALA A 1 99 ? 9.509 0.461 -12.159 1.00 94.12 99 ALA A CA 1
ATOM 795 C C . ALA A 1 99 ? 8.163 -0.030 -11.604 1.00 94.12 99 ALA A C 1
ATOM 797 O O . ALA A 1 99 ? 7.241 -0.394 -12.332 1.00 94.12 99 ALA A O 1
ATOM 798 N N . GLU A 1 100 ? 8.049 -0.014 -10.279 1.00 94.00 100 GLU A N 1
ATOM 799 C CA . GLU A 1 100 ? 6.855 -0.431 -9.542 1.00 94.00 100 GLU A CA 1
ATOM 800 C C . GLU A 1 100 ? 5.775 0.654 -9.432 1.00 94.00 100 GLU A C 1
ATOM 802 O O . GLU A 1 100 ? 4.700 0.420 -8.880 1.00 94.00 100 GLU A O 1
ATOM 807 N N . ASN A 1 101 ? 6.057 1.867 -9.897 1.00 92.88 101 ASN A N 1
ATOM 808 C CA . ASN A 1 101 ? 5.134 2.990 -9.848 1.00 92.88 101 ASN A CA 1
ATOM 809 C C . ASN A 1 101 ? 5.185 3.749 -11.170 1.00 92.88 101 ASN A C 1
ATOM 811 O O . ASN A 1 101 ? 6.238 3.857 -11.790 1.00 92.88 101 ASN A O 1
ATOM 815 N N . THR A 1 102 ? 4.046 4.255 -11.630 1.00 90.00 102 THR A N 1
ATOM 816 C CA . THR A 1 102 ? 3.956 4.887 -12.952 1.00 90.00 102 THR A CA 1
ATOM 817 C C . THR A 1 102 ? 4.766 6.177 -13.080 1.00 90.00 102 THR A C 1
ATOM 819 O O . THR A 1 102 ? 5.002 6.617 -14.195 1.00 90.00 102 THR A O 1
ATOM 822 N N . ASP A 1 103 ? 5.179 6.801 -11.974 1.00 86.38 103 ASP A N 1
ATOM 823 C CA . ASP A 1 103 ? 5.996 8.023 -11.981 1.00 86.38 103 ASP A CA 1
ATOM 824 C C . ASP A 1 103 ? 7.415 7.817 -12.533 1.00 86.38 103 ASP A C 1
ATOM 826 O O . ASP A 1 103 ? 8.057 8.787 -12.930 1.00 86.38 103 ASP A O 1
ATOM 830 N N . VAL A 1 104 ? 7.898 6.573 -12.576 1.00 86.88 104 VAL A N 1
ATOM 831 C CA . VAL A 1 104 ? 9.217 6.225 -13.132 1.00 86.88 104 VAL A CA 1
ATOM 832 C C . VAL A 1 104 ? 9.145 5.659 -14.556 1.00 86.88 104 VAL A C 1
ATOM 834 O O . VAL A 1 104 ? 10.165 5.247 -15.109 1.00 86.88 104 VAL A O 1
ATOM 837 N N . LEU A 1 105 ? 7.946 5.612 -15.142 1.00 84.56 105 LEU A N 1
ATOM 838 C CA . LEU A 1 105 ? 7.736 5.202 -16.528 1.00 84.56 105 LEU A CA 1
ATOM 839 C C . LEU A 1 105 ? 7.801 6.427 -17.464 1.00 84.56 105 LEU A C 1
ATOM 841 O O . LEU A 1 105 ? 7.436 7.525 -17.040 1.00 84.56 105 LEU A O 1
ATOM 845 N N . PRO A 1 106 ? 8.294 6.253 -18.706 1.00 76.12 106 PRO A N 1
ATOM 846 C CA . PRO A 1 106 ? 8.355 7.317 -19.708 1.00 76.12 106 PRO A CA 1
ATOM 847 C C . PRO A 1 106 ? 6.980 7.763 -20.221 1.00 76.12 106 PRO A C 1
ATOM 849 O O . PRO A 1 106 ? 6.031 6.943 -20.207 1.00 76.12 106 PRO A O 1
#

Foldseek 3Di:
DDDPVVVVCCVVPPPPVVVVVVVVLPDAAEDEAEWDQEPVTLVVSVVVQVVVVVVRHAYEYEFAPVVLVVVVVVDDPPDNHHYHHDYDDQVVVVHPPPPRYCVPPD

pLDDT: mean 88.22, std 12.2, range [59.97, 98.69]

Organism: Davidia involucrata (NCBI:txid16924)

Sequence (106 aa):
ESIPSFLFFFLLHPPSPLYFLEKMAERKENIVIFPFMAQGHIIPFLALALQIEQRGYNITFVNTPLNIKKLQSSLPSNSSIRLLEIPFNCSDHGLPPDAENTDVLP

Secondary structure (DSSP, 8-state):
-PPPHHHHHHHHSPPPHHHHHHHHHT-PPEEEE---SSHHHHHHHHHHHHHHHTTT-EEEEEE-HHHHHHHHTTS-TT--PEEEE----GGGGTPPTT--SGGG--

Radius of gyration: 21.9 Å; chains: 1; bounding box: 50×46×48 Å